Protein AF-A0A4Y3QZD8-F1 (afdb_monomer_lite)

Radius of gyration: 18.15 Å; chains: 1; bounding box: 46×31×57 Å

Organism: Streptomyces cacaoi (NCBI:txid1898)

pLDDT: mean 82.59, std 16.96, range [37.75, 97.94]

InterPro domains:
  IPR036291 NAD(P)-binding domain superfamily [SSF51735] (2-99)

Structure (mmCIF, N/CA/C/O backbone):
data_AF-A0A4Y3QZD8-F1
#
_entry.id   AF-A0A4Y3QZD8-F1
#
loop_
_atom_site.group_PDB
_atom_site.id
_atom_site.type_symbol
_atom_site.label_atom_id
_atom_site.label_alt_id
_atom_site.label_comp_id
_atom_site.label_asym_id
_atom_site.label_entity_id
_atom_site.label_seq_id
_atom_site.pdbx_PDB_ins_code
_atom_site.Cartn_x
_atom_site.Cartn_y
_atom_site.Cartn_z
_atom_site.occupancy
_atom_site.B_iso_or_equiv
_atom_site.auth_seq_id
_atom_site.auth_comp_id
_atom_site.auth_asym_id
_atom_site.auth_atom_id
_atom_site.pdbx_PDB_model_num
ATOM 1 N N . MET A 1 1 ? -1.088 -8.036 -6.550 1.00 67.19 1 MET A N 1
ATOM 2 C CA . MET A 1 1 ? -1.419 -7.399 -5.254 1.00 67.19 1 MET A CA 1
ATOM 3 C C . MET A 1 1 ? -2.669 -8.011 -4.597 1.00 67.19 1 MET A C 1
ATOM 5 O O . MET A 1 1 ? -3.617 -7.293 -4.310 1.00 67.19 1 MET A O 1
ATOM 9 N N . PRO A 1 2 ? -2.714 -9.331 -4.331 1.00 84.25 2 PRO A N 1
ATOM 10 C CA . PRO A 1 2 ? -3.931 -9.960 -3.805 1.00 84.25 2 PRO A CA 1
ATOM 11 C C . PRO A 1 2 ? -4.216 -9.615 -2.336 1.00 84.25 2 PRO A C 1
ATOM 13 O O . PRO A 1 2 ? -5.377 -9.559 -1.949 1.00 84.25 2 PRO A O 1
ATOM 16 N N . TRP A 1 3 ? -3.188 -9.353 -1.523 1.00 91.56 3 TRP A N 1
ATOM 17 C CA . TRP A 1 3 ? -3.352 -9.237 -0.070 1.00 91.56 3 TRP A CA 1
ATOM 18 C C . TRP A 1 3 ? -4.245 -8.063 0.360 1.00 91.56 3 TRP A C 1
ATOM 20 O O . TRP A 1 3 ? -5.201 -8.280 1.097 1.00 91.56 3 TRP A O 1
ATOM 30 N N . TRP A 1 4 ? -4.000 -6.840 -0.135 1.00 93.81 4 TRP A N 1
ATOM 31 C CA . TRP A 1 4 ? -4.815 -5.662 0.211 1.00 93.81 4 TRP A CA 1
ATOM 32 C C . TRP A 1 4 ? -6.264 -5.792 -0.268 1.00 93.81 4 TRP A C 1
ATOM 34 O O . TRP A 1 4 ? -7.185 -5.482 0.482 1.00 93.81 4 TRP A O 1
ATOM 44 N N . LEU A 1 5 ? -6.478 -6.342 -1.467 1.00 94.94 5 LEU A N 1
ATOM 45 C CA . LEU A 1 5 ? -7.816 -6.632 -1.992 1.00 94.94 5 LEU A CA 1
ATOM 46 C C . LEU A 1 5 ? -8.542 -7.678 -1.140 1.00 94.94 5 LEU A C 1
ATOM 48 O O . LEU A 1 5 ? -9.690 -7.479 -0.752 1.00 94.94 5 LEU A O 1
ATOM 52 N N . GLN A 1 6 ? -7.871 -8.773 -0.780 1.00 94.56 6 GLN A N 1
ATOM 53 C CA . GLN A 1 6 ? -8.436 -9.781 0.115 1.00 94.56 6 GLN A CA 1
ATOM 54 C C . GLN A 1 6 ? -8.740 -9.183 1.490 1.00 94.56 6 GLN A C 1
ATOM 56 O O . GLN A 1 6 ? -9.826 -9.406 2.028 1.00 94.56 6 GLN A O 1
ATOM 61 N N . ARG A 1 7 ? -7.830 -8.378 2.045 1.00 93.81 7 ARG A N 1
ATOM 62 C CA . ARG A 1 7 ? -8.030 -7.718 3.334 1.00 93.81 7 ARG A CA 1
ATOM 63 C C . ARG A 1 7 ? -9.215 -6.759 3.303 1.00 93.81 7 ARG A C 1
ATOM 65 O O . ARG A 1 7 ? -10.020 -6.796 4.234 1.00 93.81 7 ARG A O 1
ATOM 72 N N . ALA A 1 8 ? -9.343 -5.954 2.252 1.00 95.88 8 ALA A N 1
ATOM 73 C CA . ALA A 1 8 ? -10.454 -5.030 2.065 1.00 95.88 8 ALA A CA 1
ATOM 74 C C . ALA A 1 8 ? -11.786 -5.766 1.847 1.00 95.88 8 ALA A C 1
ATOM 76 O O . ALA A 1 8 ? -12.799 -5.401 2.439 1.00 95.88 8 ALA A O 1
ATOM 77 N N . SER A 1 9 ? -11.770 -6.885 1.113 1.00 95.75 9 SER A N 1
ATOM 78 C CA . SER A 1 9 ? -12.959 -7.711 0.873 1.00 95.75 9 SER A CA 1
ATOM 79 C C . SER A 1 9 ? -13.550 -8.348 2.136 1.00 95.75 9 SER A C 1
ATOM 81 O O . SER A 1 9 ? -14.732 -8.679 2.158 1.00 95.75 9 SER A O 1
ATOM 83 N N . ARG A 1 10 ? -12.756 -8.505 3.204 1.00 95.44 10 ARG A N 1
ATOM 84 C CA . ARG A 1 10 ? -13.247 -8.965 4.514 1.00 95.44 10 ARG A CA 1
ATOM 85 C C . ARG A 1 10 ? -14.021 -7.876 5.268 1.00 95.44 10 ARG A C 1
ATOM 87 O O . ARG A 1 10 ? -14.761 -8.201 6.188 1.00 95.44 10 ARG A O 1
ATOM 94 N N . GLY A 1 11 ? -13.866 -6.612 4.874 1.00 93.69 11 GLY A N 1
ATOM 95 C CA . GLY A 1 11 ? -14.499 -5.463 5.511 1.00 93.69 11 GLY A CA 1
ATOM 96 C C . GLY A 1 11 ? -13.961 -5.124 6.906 1.00 93.69 11 GLY A C 1
ATOM 97 O O . GLY A 1 11 ? -12.879 -5.573 7.309 1.00 93.69 11 GLY A O 1
ATOM 98 N N . GLY A 1 12 ? -14.725 -4.296 7.622 1.00 95.81 12 GLY A N 1
ATOM 99 C CA . GLY A 1 12 ? -14.394 -3.801 8.962 1.00 95.81 12 GLY A CA 1
ATOM 100 C C . GLY A 1 12 ? -13.241 -2.791 8.978 1.00 95.81 12 GLY A C 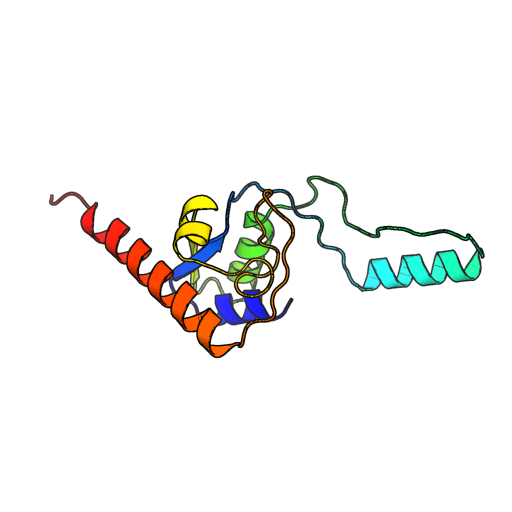1
ATOM 101 O O . GLY A 1 12 ? -12.897 -2.202 7.955 1.00 95.81 12 GLY A O 1
ATOM 102 N N . THR A 1 13 ? -12.638 -2.590 10.147 1.00 96.50 13 THR A N 1
ATOM 103 C CA . THR A 1 13 ? -11.473 -1.708 10.315 1.00 96.50 13 THR A CA 1
ATOM 104 C C . THR A 1 13 ? -10.255 -2.313 9.639 1.00 96.50 13 THR A C 1
ATOM 106 O O . THR A 1 13 ? -9.931 -3.463 9.915 1.00 96.50 13 THR A O 1
ATOM 109 N N . ILE A 1 14 ? -9.569 -1.573 8.772 1.00 95.69 14 ILE A N 1
ATOM 110 C CA . ILE A 1 14 ? -8.362 -1.998 8.056 1.00 95.69 14 ILE A CA 1
ATOM 111 C C . ILE A 1 14 ? -7.203 -1.114 8.513 1.00 95.69 14 ILE A C 1
ATOM 113 O O . ILE A 1 14 ? -7.200 0.084 8.252 1.00 95.69 14 ILE A O 1
ATOM 117 N N . LEU A 1 15 ? -6.204 -1.715 9.158 1.00 95.88 15 LEU A N 1
ATOM 118 C CA . LEU A 1 15 ? -4.973 -1.024 9.531 1.00 95.88 15 LEU A CA 1
ATOM 119 C C . LEU A 1 15 ? -4.189 -0.611 8.275 1.00 95.88 15 LEU A C 1
ATOM 121 O O . LEU A 1 15 ? -3.711 -1.471 7.531 1.00 95.88 15 LEU A O 1
ATOM 125 N N . ALA A 1 16 ? -4.063 0.692 8.054 1.00 96.19 16 ALA A N 1
ATOM 126 C CA . ALA A 1 16 ? -3.273 1.298 6.993 1.00 96.19 16 ALA A CA 1
ATOM 127 C C . ALA A 1 16 ? -1.941 1.808 7.573 1.00 96.19 16 ALA A C 1
ATOM 129 O O . ALA A 1 16 ? -1.947 2.410 8.647 1.00 96.19 16 ALA A O 1
ATOM 130 N N . PRO A 1 17 ? -0.795 1.545 6.930 1.00 95.12 17 PRO A N 1
ATOM 131 C CA . PRO A 1 17 ? 0.490 1.867 7.527 1.00 95.12 17 PRO A CA 1
ATOM 132 C C . PRO A 1 17 ? 1.062 3.218 7.099 1.00 95.12 17 PRO A C 1
ATOM 134 O O . PRO A 1 17 ? 0.963 3.593 5.931 1.00 95.12 17 PRO A O 1
ATOM 137 N N . GLY A 1 18 ? 1.772 3.863 8.022 1.00 92.44 18 GLY A N 1
ATOM 138 C CA . GLY A 1 18 ? 2.617 5.021 7.749 1.00 92.44 18 GLY A CA 1
ATOM 139 C C . GLY A 1 18 ? 1.835 6.283 7.392 1.00 92.44 18 GLY A C 1
ATOM 140 O O . GLY A 1 18 ? 0.704 6.483 7.838 1.00 92.44 18 GLY A O 1
ATOM 141 N N . ASP A 1 19 ? 2.469 7.150 6.603 1.00 92.69 19 ASP A N 1
ATOM 142 C CA . ASP A 1 19 ? 1.878 8.401 6.124 1.00 92.69 19 ASP A CA 1
ATOM 143 C C . ASP A 1 19 ? 0.917 8.136 4.940 1.00 92.69 19 ASP A C 1
ATOM 145 O O . ASP A 1 19 ? 1.348 7.599 3.913 1.00 92.69 19 ASP A O 1
ATOM 149 N N . PRO A 1 20 ? -0.369 8.543 5.022 1.00 95.19 20 PRO A N 1
ATOM 150 C CA . PRO A 1 20 ? -1.315 8.443 3.909 1.00 95.19 20 PRO A CA 1
ATOM 151 C C . PRO A 1 20 ? -0.827 9.074 2.602 1.00 95.19 20 PRO A C 1
ATOM 153 O O . PRO A 1 20 ? -1.145 8.569 1.521 1.00 95.19 20 PRO A O 1
ATOM 156 N N . ALA A 1 21 ? -0.068 10.168 2.696 1.00 94.06 21 ALA A N 1
ATOM 157 C CA . ALA A 1 21 ? 0.459 10.916 1.561 1.00 94.06 21 ALA A CA 1
ATOM 158 C C . ALA A 1 21 ? 1.779 10.343 1.024 1.00 94.06 21 ALA A C 1
ATOM 160 O O . ALA A 1 21 ? 2.305 10.855 0.033 1.00 94.06 21 ALA A O 1
ATOM 161 N N . GLN A 1 22 ? 2.314 9.278 1.636 1.00 90.88 22 GLN A N 1
ATOM 162 C CA . GLN A 1 22 ? 3.545 8.649 1.179 1.00 90.88 22 GLN A CA 1
ATOM 163 C C . GLN A 1 22 ? 3.410 8.231 -0.286 1.00 90.88 22 GLN A C 1
ATOM 165 O O . GLN A 1 22 ? 2.556 7.411 -0.642 1.00 90.88 22 GLN A O 1
ATOM 170 N N . SER A 1 23 ? 4.279 8.791 -1.132 1.00 91.75 23 SER A N 1
ATOM 171 C CA . SER A 1 23 ? 4.295 8.472 -2.554 1.00 91.75 23 SER A CA 1
ATOM 172 C C . SER A 1 23 ? 4.731 7.028 -2.775 1.00 91.75 23 SER A C 1
ATOM 174 O O . SER A 1 23 ? 5.682 6.534 -2.162 1.00 91.75 23 SER A O 1
ATOM 176 N N . ILE A 1 24 ? 4.029 6.362 -3.684 1.00 89.88 24 ILE A N 1
ATOM 177 C CA . ILE A 1 24 ? 4.340 5.018 -4.155 1.00 89.88 24 ILE A CA 1
ATOM 178 C C . ILE A 1 24 ? 4.494 5.046 -5.676 1.00 89.88 24 ILE A C 1
ATOM 180 O O . ILE A 1 24 ? 3.974 5.930 -6.354 1.00 89.88 24 ILE A O 1
ATOM 184 N N . GLN A 1 25 ? 5.204 4.060 -6.223 1.00 90.94 25 GLN A N 1
ATOM 185 C CA . GLN A 1 25 ? 5.433 3.951 -7.667 1.00 90.94 25 GLN A CA 1
ATOM 186 C C . GLN A 1 25 ? 4.986 2.577 -8.197 1.00 90.94 25 GLN A C 1
ATOM 188 O O . GLN A 1 25 ? 5.816 1.808 -8.691 1.00 90.94 25 GLN A O 1
ATOM 193 N N . PRO A 1 26 ? 3.694 2.212 -8.055 1.00 87.50 26 PRO A N 1
ATOM 194 C CA . PRO A 1 26 ? 3.180 0.959 -8.593 1.00 87.50 26 PRO A CA 1
ATOM 195 C C . PRO A 1 26 ? 3.311 0.959 -10.118 1.00 87.50 26 PRO A C 1
ATOM 197 O O . PRO A 1 26 ? 3.088 1.977 -10.762 1.00 87.50 26 PRO A O 1
ATOM 200 N N . ILE A 1 27 ? 3.650 -0.185 -10.705 1.00 90.44 27 ILE A N 1
ATOM 201 C CA . ILE A 1 27 ? 3.735 -0.350 -12.159 1.00 90.44 27 ILE A CA 1
ATOM 202 C C . ILE A 1 27 ? 2.850 -1.514 -12.599 1.00 90.44 27 ILE A C 1
ATOM 204 O O . ILE A 1 27 ? 2.799 -2.555 -11.938 1.00 90.44 27 ILE A O 1
ATOM 208 N N . ASP A 1 28 ? 2.135 -1.334 -13.710 1.00 89.75 28 ASP A N 1
ATOM 209 C CA . ASP A 1 28 ? 1.397 -2.420 -14.352 1.00 89.75 28 ASP A CA 1
ATOM 210 C C . ASP A 1 28 ? 2.386 -3.401 -14.995 1.00 89.75 28 ASP A C 1
ATOM 212 O O . ASP A 1 28 ? 3.316 -3.000 -15.696 1.00 89.75 28 ASP A O 1
ATOM 216 N N . VAL A 1 29 ? 2.169 -4.700 -14.787 1.00 90.50 29 VAL A N 1
ATOM 217 C CA . VAL A 1 29 ? 3.000 -5.760 -15.374 1.00 90.50 29 VAL A CA 1
ATOM 218 C C . VAL A 1 29 ? 3.023 -5.706 -16.905 1.00 90.50 29 VAL A C 1
ATOM 220 O O . VAL A 1 29 ? 4.022 -6.087 -17.508 1.00 90.50 29 VAL A O 1
ATOM 223 N N . ARG A 1 30 ? 1.962 -5.198 -17.540 1.00 93.81 30 ARG A N 1
ATOM 224 C CA . ARG A 1 30 ? 1.886 -5.002 -18.993 1.00 93.81 30 ARG A CA 1
ATOM 225 C C . ARG A 1 30 ? 2.879 -3.949 -19.467 1.00 93.81 30 ARG A C 1
ATOM 227 O O . ARG A 1 30 ? 3.608 -4.213 -20.412 1.00 93.81 30 ARG A O 1
ATOM 234 N N . ASN A 1 31 ? 3.003 -2.837 -18.745 1.00 93.00 31 ASN A N 1
ATOM 235 C CA . ASN A 1 31 ? 3.983 -1.795 -19.063 1.00 93.00 31 ASN A CA 1
ATOM 236 C C . ASN A 1 31 ? 5.418 -2.315 -18.883 1.00 93.00 31 ASN A C 1
ATOM 238 O O . ASN A 1 31 ? 6.309 -1.978 -19.656 1.00 93.00 31 ASN A O 1
ATOM 242 N N . VAL A 1 32 ? 5.650 -3.172 -17.879 1.00 94.19 32 VAL A N 1
ATOM 243 C CA . VAL A 1 32 ? 6.952 -3.842 -17.704 1.00 94.19 32 VAL A CA 1
ATOM 244 C C . VAL A 1 32 ? 7.237 -4.801 -18.865 1.00 94.19 32 VAL A C 1
ATOM 246 O O . VAL A 1 32 ? 8.369 -4.863 -19.341 1.00 94.19 32 VAL A O 1
ATOM 249 N N . ALA A 1 33 ? 6.228 -5.538 -19.334 1.00 95.19 33 ALA A N 1
ATOM 250 C CA . ALA A 1 33 ? 6.365 -6.449 -20.465 1.00 95.19 33 ALA A CA 1
ATOM 251 C C . ALA A 1 33 ? 6.649 -5.700 -21.776 1.00 95.19 33 ALA A C 1
ATOM 253 O O . ALA A 1 33 ? 7.558 -6.091 -22.503 1.00 95.19 33 ALA A O 1
ATOM 254 N N . GLU A 1 34 ? 5.926 -4.612 -22.047 1.00 94.94 34 GLU A N 1
ATOM 255 C CA . GLU A 1 34 ? 6.163 -3.734 -23.200 1.00 94.94 34 GLU A CA 1
ATOM 256 C C . GLU A 1 34 ? 7.593 -3.184 -23.184 1.00 94.94 34 GLU A C 1
ATOM 258 O O . GLU A 1 34 ? 8.341 -3.396 -24.137 1.00 94.94 34 GLU A O 1
ATOM 263 N N . PHE A 1 35 ? 8.029 -2.616 -22.053 1.00 93.31 35 PHE A N 1
ATOM 264 C CA . PHE A 1 35 ? 9.401 -2.135 -21.884 1.00 93.31 35 PHE A CA 1
ATOM 265 C C . PHE A 1 35 ? 10.449 -3.220 -22.184 1.00 93.31 35 PHE A C 1
ATOM 267 O O . PHE A 1 35 ? 11.434 -2.974 -22.884 1.00 93.31 35 PHE A O 1
ATOM 274 N N . ALA A 1 36 ? 10.247 -4.436 -21.665 1.00 93.50 36 ALA A N 1
ATOM 275 C CA . ALA A 1 36 ? 11.178 -5.541 -21.867 1.00 93.50 36 ALA A CA 1
ATOM 276 C C . ALA A 1 36 ? 11.257 -5.981 -23.341 1.00 93.50 36 ALA A C 1
ATOM 278 O O . ALA A 1 36 ? 12.351 -6.262 -23.838 1.00 93.50 36 ALA A O 1
ATOM 279 N N . LEU A 1 37 ? 10.120 -6.028 -24.042 1.00 94.81 37 LEU A N 1
ATOM 280 C CA . LEU A 1 37 ? 10.055 -6.396 -25.459 1.00 94.81 37 LEU A CA 1
ATOM 281 C C . LEU A 1 37 ? 10.724 -5.339 -26.349 1.00 94.81 37 LEU A C 1
ATOM 283 O O . LEU A 1 37 ? 11.518 -5.698 -27.223 1.00 94.81 37 LEU A O 1
ATOM 287 N N . ASP A 1 38 ? 10.485 -4.056 -26.081 1.00 93.81 38 ASP A N 1
ATOM 288 C CA . ASP A 1 38 ? 11.086 -2.947 -26.829 1.00 93.81 38 ASP A CA 1
ATOM 289 C C . ASP A 1 38 ? 12.614 -2.917 -26.680 1.00 93.81 38 ASP A C 1
ATOM 291 O O . ASP A 1 38 ? 13.356 -2.781 -27.661 1.00 93.81 38 ASP A O 1
ATOM 295 N N . HIS A 1 39 ? 13.118 -3.110 -25.458 1.00 92.44 39 HIS A N 1
ATOM 296 C CA . HIS A 1 39 ? 14.559 -3.164 -25.198 1.00 92.44 39 HIS A CA 1
ATOM 297 C C . HIS A 1 39 ? 15.224 -4.398 -25.818 1.00 92.44 39 HIS A C 1
ATOM 299 O O . HIS A 1 39 ? 16.346 -4.310 -26.327 1.00 92.44 39 HIS A O 1
ATOM 305 N N . ALA A 1 40 ? 14.535 -5.543 -25.829 1.00 91.25 40 ALA A N 1
ATOM 306 C CA . ALA A 1 40 ? 15.031 -6.744 -26.491 1.00 91.25 40 ALA A CA 1
ATOM 307 C C . ALA A 1 40 ? 15.132 -6.552 -28.015 1.00 91.25 40 ALA A C 1
ATOM 309 O O . ALA A 1 40 ? 16.133 -6.947 -28.619 1.00 91.25 40 ALA A O 1
ATOM 310 N N . ALA A 1 41 ? 14.137 -5.908 -28.633 1.00 93.06 41 ALA A N 1
ATOM 311 C CA . ALA A 1 41 ? 14.115 -5.638 -30.070 1.00 93.06 41 ALA A CA 1
ATOM 312 C C . ALA A 1 41 ? 15.197 -4.633 -30.499 1.00 93.06 41 ALA A C 1
ATOM 314 O O . ALA A 1 41 ? 15.870 -4.829 -31.512 1.00 93.06 41 ALA A O 1
ATOM 315 N N . THR A 1 42 ? 15.402 -3.579 -29.707 1.00 91.81 42 THR A N 1
ATOM 316 C CA . THR A 1 42 ? 16.385 -2.517 -29.989 1.00 91.81 42 THR A CA 1
ATOM 317 C C . THR A 1 42 ? 17.814 -2.867 -29.563 1.00 91.81 42 THR A C 1
ATOM 319 O O . THR A 1 42 ? 18.746 -2.137 -29.899 1.00 91.81 42 THR A O 1
ATOM 322 N N . ARG A 1 43 ? 18.009 -3.997 -28.864 1.00 86.56 43 ARG A N 1
ATOM 323 C CA . ARG A 1 43 ? 19.294 -4.445 -28.296 1.00 86.56 43 ARG A CA 1
ATOM 324 C C . ARG A 1 43 ? 19.961 -3.380 -27.422 1.00 86.56 43 ARG A C 1
ATOM 326 O O . ARG A 1 43 ? 21.186 -3.281 -27.409 1.00 86.56 43 ARG A O 1
ATOM 333 N N . LEU A 1 44 ? 19.168 -2.589 -26.700 1.00 85.69 44 LEU A N 1
ATOM 334 C CA . LEU A 1 44 ? 19.673 -1.546 -25.811 1.00 85.69 44 LEU A CA 1
ATOM 335 C C . LEU A 1 44 ? 20.134 -2.169 -24.478 1.00 85.69 44 LEU A C 1
ATOM 337 O O . LEU A 1 44 ? 19.289 -2.626 -23.703 1.00 85.69 44 LEU A O 1
ATOM 341 N N . PRO A 1 45 ? 21.449 -2.211 -24.181 1.00 84.56 45 PRO A N 1
ATOM 342 C CA . PRO A 1 45 ? 21.941 -2.805 -22.944 1.00 84.56 45 PRO A CA 1
ATOM 343 C C . PRO A 1 45 ? 21.725 -1.871 -21.748 1.00 84.56 45 PRO A C 1
ATOM 345 O O . PRO A 1 45 ? 21.746 -0.648 -21.883 1.00 84.56 45 PRO A O 1
ATOM 348 N N . GLY A 1 46 ? 21.585 -2.448 -20.554 1.00 88.81 46 GLY A N 1
ATOM 349 C CA . GLY A 1 46 ? 21.578 -1.695 -19.301 1.00 88.81 46 GLY A CA 1
ATOM 350 C C . GLY A 1 46 ? 20.748 -2.344 -18.198 1.00 88.81 46 GLY A C 1
ATOM 351 O O . GLY A 1 46 ? 20.049 -3.332 -18.421 1.00 88.81 46 GLY A O 1
ATOM 352 N N . THR A 1 47 ? 20.823 -1.750 -17.008 1.00 90.25 47 THR A N 1
ATOM 353 C CA . THR A 1 47 ? 19.984 -2.091 -15.855 1.00 90.25 47 THR A CA 1
ATOM 354 C C . THR A 1 47 ? 19.021 -0.942 -15.606 1.00 90.25 47 THR A C 1
ATOM 356 O O . THR A 1 47 ? 19.454 0.197 -15.436 1.00 90.25 47 THR A O 1
ATOM 359 N N . PHE A 1 48 ? 17.724 -1.240 -15.560 1.00 88.19 48 PHE A N 1
ATOM 360 C CA . PHE A 1 48 ? 16.670 -0.235 -15.451 1.00 88.19 48 PHE A CA 1
ATOM 361 C C . PHE A 1 48 ? 15.719 -0.569 -14.304 1.00 88.19 48 PHE A C 1
ATOM 363 O O . PHE A 1 48 ? 15.329 -1.722 -14.128 1.00 88.19 48 PHE A O 1
ATOM 370 N N . ASN A 1 49 ? 15.306 0.457 -13.559 1.00 89.00 49 ASN A N 1
ATOM 371 C CA . ASN A 1 49 ? 14.159 0.372 -12.662 1.00 89.00 49 ASN A CA 1
ATOM 372 C C . ASN A 1 49 ? 12.928 0.870 -13.422 1.00 89.00 49 ASN A C 1
ATOM 374 O O . ASN A 1 49 ? 12.835 2.056 -13.729 1.00 89.00 49 ASN A O 1
ATOM 378 N N . VAL A 1 50 ? 11.994 -0.031 -13.723 1.00 90.75 50 VAL A N 1
ATOM 379 C CA . VAL A 1 50 ? 10.739 0.309 -14.405 1.00 90.75 50 VAL A CA 1
ATOM 380 C C . VAL A 1 50 ? 9.672 0.545 -13.347 1.00 90.75 50 VAL A C 1
ATOM 382 O O . VAL A 1 50 ? 9.202 -0.392 -12.704 1.00 90.75 50 VAL A O 1
ATOM 385 N N . VAL A 1 51 ? 9.330 1.809 -13.130 1.00 89.88 51 VAL A N 1
ATOM 386 C CA . VAL A 1 51 ? 8.408 2.248 -12.078 1.00 89.88 51 VAL A CA 1
ATOM 387 C C . VAL A 1 51 ? 7.534 3.386 -12.596 1.00 89.88 51 VAL A C 1
ATOM 389 O O . VAL A 1 51 ? 7.901 4.061 -13.559 1.00 89.88 51 VAL A O 1
ATOM 392 N N . ALA A 1 52 ? 6.383 3.621 -11.963 1.00 87.81 52 ALA A N 1
ATOM 393 C CA . ALA A 1 52 ? 5.599 4.819 -12.256 1.00 87.81 52 ALA A CA 1
ATOM 394 C C . ALA A 1 52 ? 6.360 6.104 -11.866 1.00 87.81 52 ALA A C 1
ATOM 396 O O . ALA A 1 52 ? 7.235 6.059 -10.995 1.00 87.81 52 ALA A O 1
ATOM 397 N N . PRO A 1 53 ? 6.031 7.264 -12.464 1.00 86.62 53 PRO A N 1
ATOM 398 C CA . PRO A 1 53 ? 6.602 8.547 -12.064 1.00 86.62 53 PRO A CA 1
ATOM 399 C C . PRO A 1 53 ? 6.448 8.826 -10.562 1.00 86.62 53 PRO A C 1
ATOM 401 O O . PRO A 1 53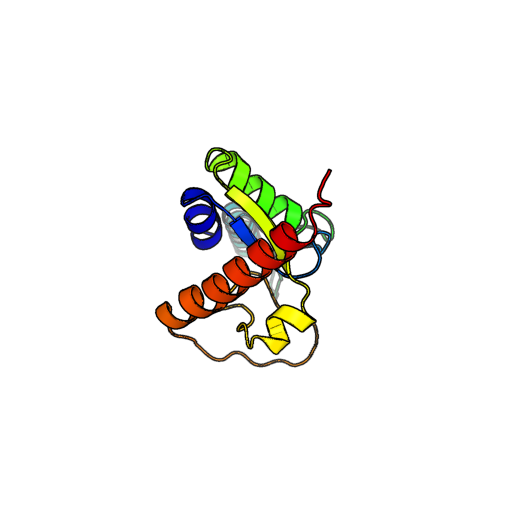 ? 5.487 8.392 -9.926 1.00 86.62 53 PRO A O 1
ATOM 404 N N . ILE A 1 54 ? 7.390 9.576 -9.988 1.00 84.00 54 ILE A N 1
ATOM 405 C CA . ILE A 1 54 ? 7.278 10.040 -8.597 1.00 84.00 54 ILE A CA 1
ATOM 406 C C . ILE A 1 54 ? 6.012 10.894 -8.463 1.00 84.00 54 ILE A C 1
ATOM 408 O O . ILE A 1 54 ? 5.736 11.731 -9.321 1.00 84.00 54 ILE A O 1
ATOM 412 N N . GLY A 1 55 ? 5.245 10.677 -7.392 1.00 85.75 55 GLY A N 1
ATOM 413 C CA . GLY A 1 55 ? 3.988 11.387 -7.157 1.00 85.75 55 GLY A CA 1
ATOM 414 C C . GLY A 1 55 ? 2.805 10.891 -7.994 1.00 85.75 55 GLY A C 1
ATOM 415 O O . GLY A 1 55 ? 1.733 11.474 -7.893 1.00 85.75 55 GLY A O 1
ATOM 416 N N . HIS A 1 56 ? 2.968 9.825 -8.789 1.00 88.75 56 HIS A N 1
ATOM 417 C CA . HIS A 1 56 ? 1.867 9.241 -9.562 1.00 88.75 56 HIS A CA 1
ATOM 418 C C . HIS A 1 56 ? 0.732 8.725 -8.665 1.00 88.75 56 HIS A C 1
ATOM 420 O O . HIS A 1 56 ? -0.435 8.849 -9.022 1.00 88.75 56 HIS A O 1
ATOM 426 N N . ASP A 1 57 ? 1.064 8.127 -7.518 1.00 93.12 57 ASP A N 1
ATOM 427 C CA . ASP A 1 57 ? 0.079 7.630 -6.558 1.00 93.12 57 ASP A CA 1
ATOM 428 C C . ASP A 1 57 ? 0.617 7.705 -5.116 1.00 93.12 57 ASP A C 1
ATOM 430 O O . ASP A 1 57 ? 1.805 7.964 -4.873 1.00 93.12 57 ASP A O 1
ATOM 434 N N . THR A 1 58 ? -0.272 7.474 -4.154 1.00 94.94 58 THR A N 1
ATOM 435 C CA . THR A 1 58 ? -0.014 7.482 -2.710 1.00 94.94 58 THR A CA 1
ATOM 436 C C . THR A 1 58 ? -0.473 6.177 -2.065 1.00 94.94 58 THR A C 1
ATOM 438 O O . THR A 1 58 ? -1.309 5.453 -2.613 1.00 94.94 58 THR A O 1
ATOM 441 N N . MET A 1 59 ? 0.035 5.874 -0.867 1.00 94.69 59 MET A N 1
ATOM 442 C CA . MET A 1 59 ? -0.467 4.741 -0.081 1.00 94.69 59 MET A CA 1
ATOM 443 C C . MET A 1 59 ? -1.985 4.848 0.134 1.00 94.69 59 MET A C 1
ATOM 445 O O . MET A 1 59 ? -2.704 3.856 0.006 1.00 94.69 59 MET A O 1
ATOM 449 N N . SER A 1 60 ? -2.494 6.055 0.406 1.00 97.00 60 SER A N 1
ATOM 450 C CA . SER A 1 60 ? -3.932 6.285 0.563 1.00 97.00 60 SER A CA 1
ATOM 451 C C . SER A 1 60 ? -4.716 6.011 -0.716 1.00 97.00 60 SER A C 1
ATOM 453 O O . SER A 1 60 ? -5.762 5.362 -0.652 1.00 97.00 60 SER A O 1
ATOM 455 N N . GLY A 1 61 ? -4.200 6.435 -1.873 1.00 96.38 61 GLY A N 1
ATOM 456 C CA . GLY A 1 61 ? -4.811 6.172 -3.178 1.00 96.38 61 GLY A CA 1
ATOM 457 C C . GLY A 1 61 ? -4.975 4.676 -3.438 1.00 96.38 61 GLY A C 1
ATOM 458 O O . GLY A 1 61 ? -6.092 4.203 -3.663 1.00 96.38 61 GLY A O 1
ATOM 459 N N . LEU A 1 62 ? -3.897 3.905 -3.268 1.00 95.00 62 LEU A N 1
ATOM 460 C CA . LEU A 1 62 ? -3.916 2.449 -3.427 1.00 95.00 62 LEU A CA 1
ATOM 461 C C . LEU A 1 62 ? -4.932 1.759 -2.504 1.00 95.00 62 LEU A C 1
ATOM 463 O O . LEU A 1 62 ? -5.708 0.905 -2.948 1.00 95.00 62 LEU A O 1
ATOM 467 N N . LEU A 1 63 ? -4.914 2.082 -1.208 1.00 96.56 63 LEU A N 1
ATOM 468 C CA . LEU A 1 63 ? -5.781 1.423 -0.229 1.00 96.56 63 LEU A CA 1
ATOM 469 C C . LEU A 1 63 ? -7.247 1.825 -0.401 1.00 96.56 63 LEU A C 1
ATOM 471 O O . LEU A 1 63 ? -8.131 0.971 -0.290 1.00 96.56 63 LEU A O 1
ATOM 475 N N . SER A 1 64 ? -7.507 3.089 -0.732 1.00 97.12 64 SER A N 1
ATOM 476 C CA . SER A 1 64 ? -8.853 3.584 -1.032 1.00 97.12 64 SER A CA 1
ATOM 477 C C . SER A 1 64 ? -9.426 2.893 -2.264 1.00 97.12 64 SER A C 1
ATOM 479 O O . SER A 1 64 ? -10.553 2.402 -2.205 1.00 97.12 64 SER A O 1
ATOM 481 N N . ALA A 1 65 ? -8.631 2.738 -3.328 1.00 96.50 65 ALA A N 1
ATOM 482 C CA . ALA A 1 65 ? -9.032 1.983 -4.511 1.00 96.50 65 ALA A CA 1
ATOM 483 C C . ALA A 1 65 ? -9.368 0.524 -4.162 1.00 96.50 65 ALA A C 1
ATOM 485 O O . ALA A 1 65 ? -10.383 -0.001 -4.614 1.00 96.50 65 ALA A O 1
ATOM 486 N N . CYS A 1 66 ? -8.579 -0.129 -3.297 1.00 96.31 66 CYS A N 1
ATOM 487 C CA . CYS A 1 66 ? -8.880 -1.487 -2.828 1.00 96.31 66 CYS A CA 1
ATOM 488 C C . CYS A 1 66 ? -10.219 -1.562 -2.076 1.00 96.31 66 CYS A C 1
ATOM 490 O O . CYS A 1 66 ? -10.999 -2.492 -2.291 1.00 96.31 66 CYS A O 1
ATOM 492 N N . VAL A 1 67 ? -10.496 -0.604 -1.189 1.00 97.62 67 VAL A N 1
ATOM 493 C CA . VAL A 1 67 ? -11.774 -0.523 -0.466 1.00 97.62 67 VAL A CA 1
ATOM 494 C C . VAL A 1 67 ? -12.930 -0.292 -1.436 1.00 97.62 67 VAL A C 1
ATOM 496 O O . VAL A 1 67 ? -13.956 -0.962 -1.328 1.00 97.62 67 VAL A O 1
ATOM 499 N N . GLU A 1 68 ? -12.764 0.602 -2.406 1.00 97.94 68 GLU A N 1
ATOM 500 C CA . GLU A 1 68 ? -13.778 0.926 -3.404 1.00 97.94 68 GLU A CA 1
ATOM 501 C C . GLU A 1 68 ? -14.159 -0.293 -4.251 1.00 97.94 68 GLU A C 1
ATOM 503 O O . GLU A 1 68 ? -15.318 -0.717 -4.230 1.00 97.94 68 GLU A O 1
ATOM 508 N N . VAL A 1 69 ? -13.185 -0.931 -4.909 1.00 97.38 69 VAL A N 1
ATOM 509 C CA . VAL A 1 69 ? -13.441 -2.067 -5.816 1.00 97.38 69 VAL A CA 1
ATOM 510 C C . VAL A 1 69 ? -13.941 -3.319 -5.093 1.00 97.38 69 VAL A C 1
ATOM 512 O O . VAL A 1 69 ? -14.532 -4.200 -5.713 1.00 97.38 69 VAL A O 1
ATOM 515 N N . THR A 1 70 ? -13.733 -3.417 -3.776 1.00 96.56 70 THR A N 1
ATOM 516 C CA . THR A 1 70 ? -14.229 -4.536 -2.955 1.00 96.56 70 THR A CA 1
ATOM 517 C C . THR A 1 70 ? -15.595 -4.270 -2.313 1.00 96.56 70 THR A C 1
ATOM 519 O O . THR A 1 70 ? -16.060 -5.075 -1.491 1.00 96.56 70 THR A O 1
ATOM 522 N N . GLY A 1 71 ? -16.262 -3.181 -2.711 1.00 96.56 71 GLY A N 1
ATOM 523 C CA . GLY A 1 71 ? -17.631 -2.846 -2.319 1.00 96.56 71 GLY A CA 1
ATOM 524 C C . GLY A 1 71 ? -17.738 -1.973 -1.070 1.00 96.56 71 GLY A C 1
ATOM 525 O O . GLY A 1 71 ? -18.772 -1.998 -0.411 1.00 96.56 71 GLY A O 1
ATOM 526 N N . ARG A 1 72 ? -16.681 -1.231 -0.710 1.00 95.44 72 ARG A N 1
ATOM 527 C CA . ARG A 1 72 ? -16.656 -0.254 0.400 1.00 95.44 72 ARG A CA 1
ATOM 528 C C . ARG A 1 72 ? -17.035 -0.843 1.763 1.00 95.44 72 ARG A C 1
ATOM 530 O O . ARG A 1 72 ? -17.606 -0.171 2.613 1.00 95.44 72 ARG A O 1
ATOM 537 N N . ARG A 1 73 ? -16.699 -2.116 1.981 1.00 91.56 73 ARG A N 1
ATOM 538 C CA . ARG A 1 73 ? -17.041 -2.867 3.203 1.00 91.56 73 ARG A CA 1
ATOM 539 C C . ARG A 1 73 ? -16.105 -2.600 4.384 1.00 91.56 73 ARG A C 1
ATOM 541 O O . ARG A 1 73 ? -16.362 -3.099 5.478 1.00 91.56 73 ARG A O 1
ATOM 548 N N . GLY A 1 74 ? -15.009 -1.876 4.172 1.00 94.00 74 GLY A N 1
ATOM 549 C CA . GLY A 1 74 ? -14.034 -1.556 5.211 1.00 94.00 74 GLY A CA 1
ATOM 550 C C . GLY A 1 74 ? -13.711 -0.071 5.287 1.00 94.00 74 GLY A C 1
ATOM 551 O O . GLY A 1 74 ? -13.989 0.678 4.354 1.00 94.00 74 GLY A O 1
ATOM 552 N N . HIS A 1 75 ? -13.121 0.338 6.405 1.00 95.88 75 HIS A N 1
ATOM 553 C CA . HIS A 1 75 ? -12.644 1.698 6.648 1.00 95.88 75 HIS A CA 1
ATOM 554 C C . HIS A 1 75 ? -11.175 1.656 7.067 1.00 95.88 75 HIS A C 1
ATOM 556 O O . HIS A 1 75 ? -10.765 0.767 7.813 1.00 95.88 75 HIS A O 1
ATOM 562 N N . LEU A 1 76 ? -10.379 2.588 6.544 1.00 97.38 76 LEU A N 1
ATOM 563 C CA . LEU A 1 76 ? -8.947 2.659 6.816 1.00 97.38 76 LEU A CA 1
ATOM 564 C C . LEU A 1 76 ? -8.701 3.370 8.151 1.00 97.38 76 LEU A C 1
ATOM 566 O O . LEU A 1 76 ? -9.208 4.469 8.357 1.00 97.38 76 LEU A O 1
ATOM 570 N N . THR A 1 77 ? -7.878 2.771 9.007 1.00 97.38 77 THR A N 1
ATOM 571 C CA . THR A 1 77 ? -7.348 3.390 10.229 1.00 97.38 77 THR A CA 1
ATOM 572 C C . THR A 1 77 ? -5.835 3.431 10.115 1.00 97.38 77 THR A C 1
ATOM 574 O O . THR A 1 77 ? -5.193 2.384 10.007 1.00 97.38 77 THR A O 1
ATOM 577 N N . TRP A 1 78 ? -5.269 4.634 10.106 1.00 96.25 78 TRP A N 1
ATOM 578 C CA . TRP A 1 78 ? -3.849 4.844 9.846 1.00 96.25 78 TRP A CA 1
ATOM 579 C C . TRP A 1 78 ? -3.014 4.710 11.116 1.00 96.25 78 TRP A C 1
ATOM 581 O O . TRP A 1 78 ? -3.343 5.289 12.149 1.00 96.25 78 TRP A O 1
ATOM 591 N N . ALA A 1 79 ? -1.930 3.947 11.025 1.00 95.31 79 ALA A N 1
ATOM 592 C CA . ALA A 1 79 ? -0.983 3.724 12.104 1.00 95.31 79 ALA A CA 1
ATOM 593 C C . ALA A 1 79 ? 0.391 4.309 11.740 1.00 95.31 79 ALA A C 1
ATOM 595 O O . ALA A 1 79 ? 0.990 3.858 10.759 1.00 95.31 79 ALA A O 1
ATOM 596 N N . PRO A 1 80 ? 0.904 5.265 12.535 1.00 92.69 80 PRO A N 1
ATOM 597 C CA . PRO A 1 80 ? 2.240 5.824 12.358 1.00 92.69 80 PRO A CA 1
ATOM 598 C C . PRO A 1 80 ? 3.361 4.770 12.386 1.00 92.69 80 PRO A C 1
ATOM 600 O O . PRO A 1 80 ? 3.251 3.729 13.042 1.00 92.69 80 PRO A O 1
ATOM 603 N N . ASP A 1 81 ? 4.461 5.053 11.685 1.00 91.06 81 ASP A N 1
ATOM 604 C CA . ASP A 1 81 ? 5.613 4.150 11.535 1.00 91.06 81 ASP A CA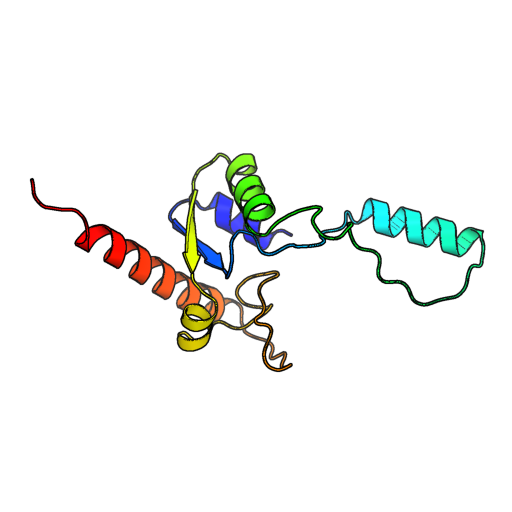 1
ATOM 605 C C . ASP A 1 81 ? 6.247 3.731 12.870 1.00 91.06 81 ASP A C 1
ATOM 607 O O . ASP A 1 81 ? 6.641 2.574 13.046 1.00 91.06 81 ASP A O 1
ATOM 611 N N . ASP A 1 82 ? 6.360 4.669 13.807 1.00 90.19 82 ASP A N 1
ATOM 612 C CA . ASP A 1 82 ? 6.907 4.463 15.147 1.00 90.19 82 ASP A CA 1
ATOM 613 C C . ASP A 1 82 ? 6.028 3.512 15.960 1.00 90.19 82 ASP A C 1
ATOM 615 O O . ASP A 1 82 ? 6.540 2.585 16.591 1.00 90.19 82 ASP A O 1
ATOM 619 N N . LEU A 1 83 ? 4.707 3.663 15.860 1.00 91.56 83 LEU A N 1
ATOM 620 C CA . LEU A 1 83 ? 3.746 2.779 16.503 1.00 91.56 83 LEU A CA 1
ATOM 621 C C . LEU A 1 83 ? 3.815 1.359 15.916 1.00 91.56 83 LEU A C 1
ATOM 623 O O . LEU A 1 83 ? 3.911 0.381 16.659 1.00 91.56 83 LEU A O 1
ATOM 627 N N . LEU A 1 84 ? 3.861 1.218 14.591 1.00 90.94 84 LEU A N 1
ATOM 628 C CA . LEU A 1 84 ? 4.020 -0.091 13.945 1.00 90.94 84 LEU A CA 1
ATOM 629 C C . LEU A 1 84 ? 5.344 -0.765 14.337 1.00 90.94 84 LEU A C 1
ATOM 631 O O . LEU A 1 84 ? 5.381 -1.967 14.614 1.00 90.94 84 LEU A O 1
ATOM 635 N N . THR A 1 85 ? 6.422 0.015 14.416 1.00 89.12 85 THR A N 1
ATOM 636 C CA . THR A 1 85 ? 7.748 -0.465 14.825 1.00 89.12 85 THR A CA 1
ATOM 637 C C . THR A 1 85 ? 7.765 -0.891 16.295 1.00 89.12 85 THR A C 1
ATOM 639 O O . THR A 1 85 ? 8.282 -1.965 16.609 1.00 89.12 85 THR A O 1
ATOM 642 N N . ALA A 1 86 ? 7.155 -0.111 17.193 1.00 88.62 86 ALA A N 1
ATOM 643 C CA . ALA A 1 86 ? 7.034 -0.437 18.616 1.00 88.62 86 ALA A CA 1
ATOM 644 C C . ALA A 1 86 ? 6.261 -1.746 18.846 1.00 88.62 86 ALA A C 1
ATOM 646 O O . ALA A 1 86 ? 6.620 -2.545 19.710 1.00 88.62 86 ALA A O 1
ATOM 647 N N . HIS A 1 87 ? 5.254 -2.015 18.010 1.00 89.12 87 HIS A N 1
ATOM 648 C CA . HIS A 1 87 ? 4.507 -3.274 17.998 1.00 89.12 87 HIS A CA 1
ATOM 649 C C . HIS A 1 87 ? 5.203 -4.410 17.223 1.00 89.12 87 HIS A C 1
ATOM 651 O O . HIS A 1 87 ? 4.623 -5.483 17.039 1.00 89.12 87 HIS A O 1
ATOM 657 N N . GLN A 1 88 ? 6.455 -4.208 16.800 1.00 87.94 88 GLN A N 1
ATOM 658 C CA . GLN A 1 88 ? 7.277 -5.173 16.066 1.00 87.94 88 GLN A CA 1
ATOM 659 C C . GLN A 1 88 ? 6.632 -5.665 14.763 1.00 87.94 88 GLN A C 1
ATOM 661 O O . GLN A 1 88 ? 6.853 -6.812 14.352 1.00 87.94 88 GLN A O 1
ATOM 666 N N . VAL A 1 89 ? 5.830 -4.822 14.108 1.00 88.31 89 VAL A N 1
ATOM 667 C CA . VAL A 1 89 ? 5.291 -5.146 12.787 1.00 88.31 89 VAL A CA 1
ATOM 668 C C . VAL A 1 89 ? 6.456 -5.259 11.808 1.00 88.31 89 VAL A C 1
ATOM 670 O O . VAL A 1 89 ? 7.310 -4.375 11.713 1.00 88.31 89 VAL A O 1
ATOM 673 N N . LYS A 1 90 ? 6.533 -6.377 11.090 1.00 84.19 90 LYS A N 1
ATOM 674 C CA . LYS A 1 90 ? 7.635 -6.641 10.167 1.00 84.19 90 LYS A CA 1
ATOM 675 C C . LYS A 1 90 ? 7.406 -5.928 8.841 1.00 84.19 90 LYS A C 1
ATOM 677 O O . LYS A 1 90 ? 6.449 -6.206 8.116 1.00 84.19 90 LYS A O 1
ATOM 682 N N . GLN A 1 91 ? 8.355 -5.067 8.493 1.00 84.19 91 GLN A N 1
ATOM 683 C CA . GLN A 1 91 ? 8.385 -4.360 7.214 1.00 84.19 91 GLN A CA 1
ATOM 684 C C . GLN A 1 91 ? 8.320 -5.342 6.035 1.00 84.19 91 GLN A C 1
ATOM 686 O O . GLN A 1 91 ? 8.819 -6.470 6.133 1.00 84.19 91 GLN A O 1
ATOM 691 N N . TRP A 1 92 ? 7.703 -4.910 4.932 1.00 78.56 92 TRP A N 1
ATOM 692 C CA . TRP A 1 92 ? 7.462 -5.649 3.681 1.00 78.56 92 TRP A CA 1
ATOM 693 C C . TRP A 1 92 ? 6.596 -6.912 3.757 1.00 78.56 92 TRP A C 1
ATOM 695 O O . TRP A 1 92 ? 5.878 -7.214 2.806 1.00 78.56 92 TRP A O 1
ATOM 705 N N . THR A 1 93 ? 6.685 -7.665 4.849 1.00 78.56 93 THR A N 1
ATOM 706 C CA . THR A 1 93 ? 6.084 -8.995 4.986 1.00 78.56 93 THR A CA 1
ATOM 707 C C . THR A 1 93 ? 4.696 -8.938 5.601 1.00 78.56 93 THR A C 1
ATOM 709 O O . THR A 1 93 ? 3.805 -9.631 5.120 1.00 78.56 93 THR A O 1
ATOM 712 N N . GLU A 1 94 ? 4.495 -8.112 6.632 1.00 83.31 94 GLU A N 1
ATOM 713 C CA . GLU A 1 94 ? 3.217 -8.048 7.351 1.00 83.31 94 GLU A CA 1
ATOM 714 C C . GLU A 1 94 ? 2.244 -7.029 6.763 1.00 83.31 94 GLU A C 1
ATOM 716 O O . GLU A 1 94 ? 1.038 -7.265 6.756 1.00 83.31 94 GLU A O 1
ATOM 721 N N . LEU A 1 95 ? 2.771 -5.926 6.230 1.00 90.00 95 LEU A N 1
ATOM 722 C CA . LEU A 1 95 ? 2.003 -4.885 5.555 1.00 90.00 95 LEU A CA 1
ATOM 723 C C . LEU A 1 95 ? 2.670 -4.612 4.198 1.00 90.00 95 LEU A C 1
ATOM 725 O O . LEU A 1 95 ? 3.755 -4.023 4.156 1.00 90.00 95 LEU A O 1
ATOM 729 N N . PRO A 1 96 ? 2.084 -5.086 3.080 1.00 89.31 96 PRO A N 1
ATOM 730 C CA . PRO A 1 96 ? 2.708 -4.950 1.769 1.00 89.31 96 PRO A CA 1
ATOM 731 C C . PRO A 1 96 ? 2.958 -3.486 1.405 1.00 89.31 96 PRO A C 1
ATOM 733 O O . PRO A 1 96 ? 2.081 -2.649 1.607 1.00 89.31 96 PRO A O 1
ATOM 736 N N . LEU A 1 97 ? 4.128 -3.217 0.811 1.00 87.56 97 LEU A N 1
ATOM 737 C CA . LEU A 1 97 ? 4.634 -1.888 0.419 1.00 87.56 97 LEU A CA 1
ATOM 738 C C . LEU A 1 97 ? 5.001 -0.948 1.576 1.00 87.56 97 LEU A C 1
ATOM 740 O O . LEU A 1 97 ? 5.517 0.138 1.325 1.00 87.56 97 LEU A O 1
ATOM 744 N N . TRP A 1 98 ? 4.801 -1.360 2.827 1.00 90.56 98 TRP A N 1
ATOM 745 C CA . TRP A 1 98 ? 5.237 -0.578 3.973 1.00 90.56 98 TRP A CA 1
ATOM 746 C C . TRP A 1 98 ? 6.657 -0.933 4.415 1.00 90.56 98 TRP A C 1
ATOM 748 O O . TRP A 1 98 ? 7.028 -2.104 4.556 1.00 90.56 98 TRP A O 1
ATOM 758 N N . ARG A 1 99 ? 7.439 0.114 4.668 1.00 84.44 99 ARG A N 1
ATOM 759 C CA . ARG A 1 99 ? 8.780 0.077 5.247 1.00 84.44 99 ARG A CA 1
ATOM 760 C C .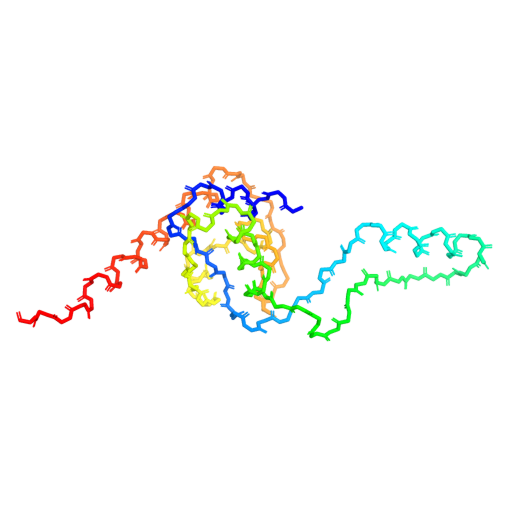 ARG A 1 99 ? 9.066 1.417 5.907 1.00 84.44 99 ARG A C 1
ATOM 762 O O . ARG A 1 99 ? 8.601 2.441 5.413 1.00 84.44 99 ARG A O 1
ATOM 769 N N . THR A 1 100 ? 9.903 1.414 6.935 1.00 76.81 100 THR A N 1
ATOM 770 C CA . THR A 1 100 ? 10.423 2.656 7.511 1.00 76.81 100 THR A CA 1
ATOM 771 C C . THR A 1 100 ? 11.780 2.979 6.881 1.00 76.81 100 THR A C 1
ATOM 773 O O . THR A 1 100 ? 12.473 2.107 6.343 1.00 76.81 100 THR A O 1
ATOM 776 N N . HIS A 1 101 ? 12.167 4.253 6.895 1.00 65.75 101 HIS A N 1
ATOM 777 C CA . HIS A 1 101 ? 13.400 4.720 6.252 1.00 65.75 101 HIS A CA 1
ATOM 778 C C . HIS A 1 101 ? 14.680 4.422 7.066 1.00 65.75 101 HIS A C 1
ATOM 780 O O . HIS A 1 101 ? 15.776 4.726 6.601 1.00 65.75 101 HIS A O 1
ATOM 786 N N . ALA A 1 102 ? 14.582 3.781 8.238 1.00 46.69 102 ALA A N 1
ATOM 787 C CA . ALA A 1 102 ? 15.732 3.450 9.080 1.00 46.69 102 ALA A CA 1
ATOM 788 C C . ALA A 1 102 ? 16.061 1.943 9.055 1.00 46.69 102 ALA A C 1
ATOM 790 O O . ALA A 1 102 ? 15.344 1.135 9.635 1.00 46.69 102 ALA A O 1
ATOM 791 N N . GLY A 1 103 ? 17.194 1.587 8.434 1.00 41.72 103 GLY A N 1
ATOM 792 C CA . GLY A 1 103 ? 17.932 0.344 8.708 1.00 41.72 103 GLY A CA 1
ATOM 793 C C . GLY A 1 103 ? 17.453 -0.915 7.976 1.00 41.72 103 GLY A C 1
ATOM 794 O O . GLY A 1 103 ? 16.510 -1.588 8.372 1.00 41.72 103 GLY A O 1
ATOM 795 N N . THR A 1 104 ? 18.172 -1.272 6.916 1.00 44.38 104 THR A N 1
ATOM 796 C CA . THR A 1 104 ? 18.028 -2.475 6.088 1.00 44.38 104 THR A CA 1
ATOM 797 C C . THR A 1 104 ? 18.017 -3.779 6.907 1.00 44.38 104 THR A C 1
ATOM 799 O O . THR A 1 104 ? 19.023 -4.137 7.512 1.00 44.38 104 THR A O 1
ATOM 802 N N . GLY A 1 105 ? 16.920 -4.545 6.859 1.00 42.44 105 GLY A N 1
ATOM 803 C CA . GLY A 1 105 ? 16.879 -5.919 7.372 1.00 42.44 105 GLY A CA 1
ATOM 804 C C . GLY A 1 105 ? 15.618 -6.681 6.952 1.00 42.44 105 GLY A C 1
ATOM 805 O O . GLY A 1 105 ? 14.541 -6.451 7.492 1.00 42.44 105 GLY A O 1
ATOM 806 N N . ILE A 1 106 ? 15.744 -7.609 5.997 1.00 41.16 106 ILE A N 1
ATOM 807 C CA . ILE A 1 106 ? 14.678 -8.555 5.630 1.00 41.16 106 ILE A CA 1
ATOM 808 C C . ILE A 1 106 ? 14.832 -9.805 6.509 1.00 41.16 106 ILE A C 1
ATOM 810 O O . ILE A 1 106 ? 15.869 -10.461 6.463 1.00 41.16 106 ILE A O 1
ATOM 814 N N . SER A 1 107 ? 13.796 -10.170 7.273 1.00 44.50 107 SER A N 1
ATOM 815 C CA . SER A 1 107 ? 13.647 -11.525 7.832 1.00 44.50 107 SER A CA 1
ATOM 816 C C . SER A 1 107 ? 12.333 -12.134 7.335 1.00 44.50 107 SER A C 1
ATOM 818 O O . SER A 1 107 ? 11.305 -11.453 7.388 1.00 44.50 107 SER A O 1
ATOM 820 N N . PRO A 1 108 ? 12.307 -13.394 6.868 1.00 37.75 108 PRO A N 1
ATOM 821 C CA . PRO A 1 108 ? 11.051 -14.037 6.506 1.00 37.75 108 PRO A CA 1
ATOM 822 C C . PRO A 1 108 ? 10.186 -14.267 7.758 1.00 37.75 108 PRO A C 1
ATOM 824 O O . PRO A 1 108 ? 10.681 -14.568 8.849 1.00 37.75 108 PRO A O 1
ATOM 827 N N . ALA A 1 109 ? 8.871 -14.102 7.623 1.00 45.59 109 ALA A N 1
ATOM 828 C CA . ALA A 1 109 ? 7.886 -14.320 8.681 1.00 45.59 109 ALA A CA 1
ATOM 829 C C . ALA A 1 109 ? 6.794 -15.281 8.206 1.00 45.59 109 ALA A C 1
ATOM 831 O O . ALA A 1 109 ? 6.410 -15.254 7.041 1.00 45.59 109 ALA A O 1
ATOM 832 N N . LYS A 1 110 ? 6.300 -16.130 9.114 1.00 39.34 110 LYS A N 1
ATOM 833 C CA . LYS A 1 110 ? 5.201 -17.069 8.853 1.00 39.34 110 LYS A CA 1
ATOM 834 C C . LYS A 1 110 ? 3.851 -16.341 8.931 1.00 39.34 110 LYS A C 1
ATOM 836 O O . LYS A 1 110 ? 3.601 -15.607 9.883 1.00 39.34 110 LYS A O 1
ATOM 841 N N . GLU A 1 111 ? 2.975 -16.621 7.972 1.00 46.03 111 GLU A N 1
ATOM 842 C CA . GLU A 1 111 ? 1.678 -15.973 7.705 1.00 46.03 111 GLU A CA 1
ATOM 843 C C . GLU A 1 111 ? 0.727 -15.846 8.918 1.00 46.03 111 GLU A C 1
ATOM 845 O O . GLU A 1 111 ? 0.018 -14.852 9.054 1.00 46.03 111 G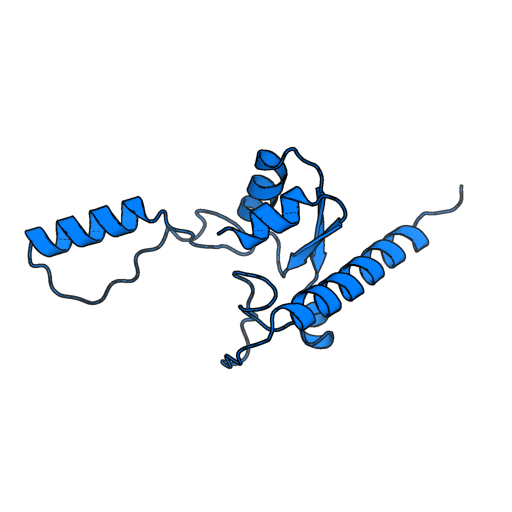LU A O 1
ATOM 850 N N . ALA A 1 112 ? 0.746 -16.801 9.853 1.00 48.22 112 ALA A N 1
ATOM 851 C CA . ALA A 1 112 ? -0.119 -16.771 11.038 1.00 48.22 112 ALA A CA 1
ATOM 852 C C . ALA A 1 112 ? 0.248 -15.664 12.051 1.00 48.22 112 ALA A C 1
ATOM 854 O O . ALA A 1 112 ? -0.635 -15.110 12.705 1.00 48.22 112 ALA A O 1
ATOM 855 N N . ALA A 1 113 ? 1.533 -15.310 12.168 1.00 55.66 113 ALA A N 1
ATOM 856 C CA . ALA A 1 113 ? 1.977 -14.251 13.080 1.00 55.66 113 ALA A CA 1
ATOM 857 C C . ALA A 1 113 ? 1.534 -12.856 12.597 1.00 55.66 113 ALA A C 1
ATOM 859 O O . ALA A 1 113 ? 1.192 -11.996 13.410 1.00 55.66 113 ALA A O 1
ATOM 860 N N . ILE A 1 114 ? 1.453 -12.690 11.273 1.00 56.78 114 ILE A N 1
ATOM 861 C CA . ILE A 1 114 ? 1.072 -11.455 10.580 1.00 56.78 114 ILE A CA 1
ATOM 862 C C . ILE A 1 114 ? -0.325 -11.002 11.005 1.00 56.78 114 ILE A C 1
ATOM 864 O O . ILE A 1 114 ? -0.528 -9.872 11.449 1.00 56.78 114 ILE A O 1
ATOM 868 N N . LEU A 1 115 ? 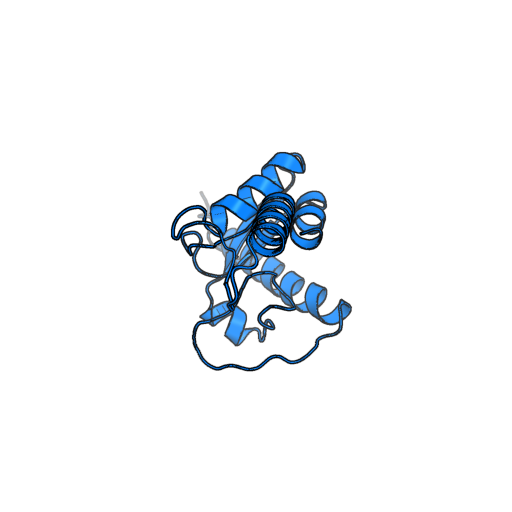-1.296 -11.915 10.908 1.00 62.31 115 LEU A N 1
ATOM 869 C CA . LEU A 1 115 ? -2.696 -11.627 11.215 1.00 62.31 115 LEU A CA 1
ATOM 870 C C . LEU A 1 115 ? -2.913 -11.342 12.702 1.00 62.31 115 LEU A C 1
ATOM 872 O O . LEU A 1 115 ? -3.724 -10.482 13.038 1.00 62.31 115 LEU A O 1
ATOM 876 N N . ALA A 1 116 ? -2.181 -12.025 13.586 1.00 68.12 116 ALA A N 1
ATOM 877 C CA . ALA A 1 116 ? -2.304 -11.826 15.026 1.00 68.12 116 ALA A CA 1
ATOM 878 C C . ALA A 1 116 ? -1.832 -10.428 15.451 1.00 68.12 116 ALA A C 1
ATOM 880 O O . ALA A 1 116 ? -2.530 -9.747 16.201 1.00 68.12 116 ALA A O 1
ATOM 881 N N . ARG A 1 117 ? -0.677 -9.973 14.946 1.00 75.12 117 ARG A N 1
ATOM 882 C CA . ARG A 1 117 ? -0.084 -8.692 15.358 1.00 75.12 117 ARG A CA 1
ATOM 883 C C . ARG A 1 117 ? -0.826 -7.496 14.766 1.00 75.12 117 ARG A C 1
ATOM 885 O O . ARG A 1 117 ? -1.198 -6.581 15.497 1.00 75.12 117 ARG A O 1
ATOM 892 N N . VAL A 1 118 ? -1.133 -7.557 13.468 1.00 73.38 118 VAL A N 1
ATOM 893 C CA . VAL A 1 118 ? -1.952 -6.542 12.785 1.00 73.38 118 VAL A CA 1
ATOM 894 C C . VAL A 1 118 ? -3.372 -6.506 13.361 1.00 73.38 118 VAL A C 1
ATOM 896 O O . VAL A 1 118 ? -3.923 -5.428 13.581 1.00 73.38 118 VAL A O 1
ATOM 899 N N . GLY A 1 119 ? -3.963 -7.667 13.659 1.00 74.19 119 GLY A N 1
ATOM 900 C CA . GLY A 1 119 ? -5.292 -7.765 14.264 1.00 74.19 119 GLY A CA 1
ATOM 901 C C . GLY A 1 119 ? -5.362 -7.164 15.669 1.00 74.19 119 GLY A C 1
ATOM 902 O O . GLY A 1 119 ? -6.276 -6.388 15.950 1.00 74.19 119 GLY A O 1
ATOM 903 N N . ALA A 1 120 ? -4.385 -7.463 16.532 1.00 76.81 120 ALA A N 1
ATOM 904 C CA . ALA A 1 120 ? -4.316 -6.906 17.883 1.00 76.81 120 ALA A CA 1
ATOM 905 C C . ALA A 1 120 ? -4.209 -5.375 17.864 1.00 76.81 120 ALA A C 1
ATOM 907 O O . ALA A 1 120 ? -4.955 -4.703 18.575 1.00 76.81 120 ALA A O 1
ATOM 908 N N . LEU A 1 121 ? -3.351 -4.828 16.996 1.00 78.88 121 LEU A N 1
ATOM 909 C CA . LEU A 1 121 ? -3.195 -3.383 16.865 1.00 78.88 121 LEU A CA 1
ATOM 910 C C . LEU A 1 121 ? -4.459 -2.712 16.305 1.00 78.88 121 LEU A C 1
ATOM 912 O O . LEU A 1 121 ? -4.888 -1.682 16.820 1.00 78.88 121 LEU A O 1
ATOM 916 N N . THR A 1 122 ? -5.106 -3.332 15.312 1.00 78.25 122 THR A N 1
ATOM 917 C CA . THR A 1 122 ? -6.399 -2.855 14.790 1.00 78.25 122 THR A CA 1
ATOM 918 C C . THR A 1 122 ? -7.422 -2.729 15.925 1.00 78.25 122 THR A C 1
ATOM 920 O O . THR A 1 122 ? -8.063 -1.693 16.071 1.00 78.25 122 THR A O 1
ATOM 923 N N . ALA A 1 123 ? -7.533 -3.750 16.783 1.00 75.06 123 ALA A N 1
ATOM 924 C CA . ALA A 1 123 ? -8.470 -3.744 17.905 1.00 75.06 123 ALA A CA 1
ATOM 925 C C . ALA A 1 123 ? -8.132 -2.692 18.978 1.00 75.06 123 ALA A C 1
ATOM 927 O O . ALA A 1 123 ? -9.041 -2.150 19.608 1.00 75.06 123 ALA A O 1
ATOM 928 N N . GLN A 1 124 ? -6.846 -2.403 19.204 1.00 75.75 124 GLN A N 1
ATOM 929 C CA . GLN A 1 124 ? -6.408 -1.362 20.139 1.00 75.75 124 GLN A CA 1
ATOM 930 C C . GLN A 1 124 ? -6.777 0.038 19.641 1.00 75.75 124 GLN A C 1
ATOM 932 O O . GLN A 1 124 ? -7.326 0.824 20.413 1.00 75.75 124 GLN A O 1
ATOM 937 N N . LEU A 1 125 ? -6.546 0.327 18.357 1.00 73.75 125 LEU A N 1
ATOM 938 C CA . LEU A 1 125 ? -6.883 1.622 17.760 1.00 73.75 125 LEU A CA 1
ATOM 939 C C . LEU A 1 125 ? -8.399 1.860 17.747 1.00 73.75 125 LEU A C 1
ATOM 941 O O . LEU A 1 125 ? -8.848 2.905 18.211 1.00 73.75 125 LEU A O 1
ATOM 945 N N . SER A 1 126 ? -9.199 0.856 17.369 1.00 74.06 126 SER A N 1
ATOM 946 C CA . SER A 1 126 ? -10.666 0.973 17.412 1.00 74.06 126 SER A CA 1
ATOM 947 C C . SER A 1 126 ? -11.214 1.218 18.825 1.00 74.06 126 SER A C 1
ATOM 949 O O . SER A 1 126 ? -12.221 1.904 18.990 1.00 74.06 126 SER A O 1
ATOM 951 N N . ARG A 1 127 ? -10.568 0.677 19.871 1.00 72.81 127 ARG A N 1
ATOM 952 C CA . ARG A 1 127 ? -10.959 0.945 21.267 1.00 72.81 127 ARG A CA 1
ATOM 953 C C . ARG A 1 127 ? -10.590 2.361 21.704 1.00 72.81 127 ARG A C 1
ATOM 955 O O . ARG A 1 127 ? -11.389 2.990 22.393 1.00 72.81 127 ARG A O 1
ATOM 962 N N . ALA A 1 128 ? -9.424 2.867 21.304 1.00 62.50 128 ALA A N 1
ATOM 963 C CA . ALA A 1 128 ? -9.000 4.227 21.634 1.00 62.50 128 ALA A CA 1
ATOM 964 C C . ALA A 1 128 ? -9.951 5.286 21.043 1.00 62.50 128 ALA A C 1
ATOM 966 O O . ALA A 1 128 ? -10.307 6.237 21.736 1.00 62.50 128 ALA A O 1
ATOM 967 N N . GLU A 1 129 ? -10.450 5.074 19.821 1.00 59.94 129 GLU A N 1
ATOM 968 C CA . GLU A 1 129 ? -11.446 5.956 19.194 1.00 59.94 129 GLU A CA 1
ATOM 969 C C . GLU A 1 129 ? -12.799 5.935 19.933 1.00 59.94 129 GLU A C 1
ATOM 971 O O . GLU A 1 129 ? -13.444 6.971 20.075 1.00 59.94 129 GLU A O 1
ATOM 976 N N . SER A 1 130 ? -13.206 4.784 20.487 1.00 58.88 130 SER A N 1
ATOM 977 C CA . SER A 1 130 ? -14.477 4.652 21.224 1.00 58.88 130 SER A CA 1
ATOM 978 C C . SER A 1 130 ? -14.487 5.300 22.617 1.00 58.88 130 SER A C 1
ATOM 980 O O . SER A 1 130 ? -15.551 5.660 23.112 1.00 58.88 130 SER A O 1
ATOM 982 N N . VAL A 1 131 ? -13.321 5.475 23.249 1.00 58.12 131 VAL A N 1
ATOM 983 C CA . VAL A 1 131 ? -13.194 6.092 24.586 1.00 58.12 131 VAL A CA 1
ATOM 984 C C . VAL A 1 131 ? -13.139 7.625 24.501 1.00 58.12 131 VAL A C 1
ATOM 986 O O . VAL A 1 131 ? -13.393 8.306 25.490 1.00 58.12 131 VAL A O 1
ATOM 989 N N . SER A 1 132 ? -12.864 8.183 23.317 1.00 51.56 132 SER A N 1
ATOM 990 C CA . SER A 1 132 ? -12.767 9.631 23.096 1.00 51.56 132 SER A CA 1
ATOM 991 C C . SER A 1 132 ? -14.085 10.300 22.666 1.00 51.56 132 SER A C 1
ATOM 993 O O . SER A 1 132 ? -14.084 11.497 22.375 1.00 51.56 132 SER A O 1
ATOM 995 N N . ALA A 1 133 ? -15.203 9.565 22.612 1.00 45.62 133 ALA A N 1
ATOM 996 C CA . ALA A 1 133 ? -16.517 10.140 22.332 1.00 45.62 133 ALA A CA 1
ATOM 997 C C . ALA A 1 133 ? -17.033 10.895 23.577 1.00 45.62 133 ALA A C 1
ATOM 999 O O . ALA A 1 133 ? -17.184 10.274 24.631 1.00 45.62 133 ALA A O 1
ATOM 1000 N N . PRO A 1 134 ? -17.292 12.214 23.502 1.00 41.31 134 PRO A N 1
ATOM 1001 C CA . PRO A 1 134 ? -17.804 12.960 24.643 1.00 41.31 134 PRO A CA 1
ATOM 1002 C C . PRO A 1 134 ? -19.224 12.488 24.968 1.00 41.31 134 PRO A C 1
ATOM 1004 O O . PRO A 1 134 ? -20.091 12.462 24.093 1.00 41.31 134 PRO A O 1
ATOM 1007 N N . SER A 1 135 ? -19.457 12.122 26.228 1.00 46.97 135 SER A N 1
ATOM 1008 C CA . SER A 1 135 ? -20.804 11.946 26.770 1.00 46.97 135 SER A CA 1
ATOM 1009 C C . SER A 1 135 ? -21.558 13.271 26.641 1.00 46.97 135 SER A C 1
ATOM 1011 O O . SER A 1 135 ? -21.133 14.271 27.223 1.00 46.97 135 SER A O 1
ATOM 1013 N N . LEU A 1 136 ? -22.633 13.277 25.850 1.00 45.56 136 LEU A N 1
ATOM 1014 C CA . LEU A 1 136 ? -23.655 14.327 25.870 1.00 45.56 136 LEU A CA 1
ATOM 1015 C C . LEU A 1 136 ? -24.560 14.163 27.094 1.00 45.56 136 LEU A C 1
ATOM 1017 O O . LEU A 1 136 ? -24.839 12.996 27.458 1.00 45.56 136 LEU A O 1
#

Sequence (136 aa):
MPWWLQRASRGGTILAPGDPAQSIQPIDVRNVAEFALDHAATRLPGTFNVVAPIGHDTMSGLLSACVEVTGRRGHLTWAPDDLLTAHQVKQWTELPLWRTHAGTGISPAKEAAILARVGALTAQLSRAESVSAPSL

Secondary structure (DSSP, 8-state):
-HHHHHHHHT-EEEEEES-TT-EE----HHHHHHHHHHHHHHT--------PPTTSEEHHHHHHHHHHHTTS-EEEEEE-HHHHHHTTPPBTTTBTT---SS--------HHHHHHHHHHHHHHHHHHHHHTSPP-

Foldseek 3Di:
DVPLLVQLLVAEEAEQEADQAAWDWDDDVVVVVVVVVVCVVVVPDDDDDDTHDTSPDGSNRVNVVSNVVSPVRYDYDYDHPVRCVVLVQAACALHNPDDDPDDDDDDDDDPVVSCVSSVVVSVVSVVVVVVPDDDD